Protein AF-A0A3G6N214-F1 (afdb_monomer)

Mean predicted aligned error: 7.94 Å

Foldseek 3Di:
DPVVVLVVLQVVLVVLVVVLVVLLVVLVVCCVPPVVPHPNVVSVVSVVVSVVCCVPPNRDPDPPPPD

Solvent-accessible surface area (backbone atoms only — not comparable to full-atom values): 3907 Å² total; per-residue (Å²): 135,69,64,66,60,55,52,49,50,46,51,51,49,52,53,50,50,52,53,51,49,52,51,36,54,50,22,54,49,24,51,74,78,42,50,93,76,33,52,45,71,62,39,52,51,52,50,54,53,50,50,52,48,45,70,74,72,35,73,72,78,74,80,74,77,83,124

Organism: NCBI:txid254

Radius of gyration: 16.36 Å; Cα contacts (8 Å, |Δi|>4): 37; chains: 1; bounding box: 42×24×45 Å

Structure (mmCIF, N/CA/C/O backbone):
data_AF-A0A3G6N214-F1
#
_entry.id   AF-A0A3G6N214-F1
#
loop_
_atom_site.group_PDB
_atom_site.id
_atom_site.type_symbol
_atom_site.label_atom_id
_atom_site.label_alt_id
_atom_site.label_comp_id
_atom_site.label_asym_id
_atom_site.label_entity_id
_atom_site.label_seq_id
_atom_site.pdbx_PDB_ins_code
_atom_site.Cartn_x
_atom_site.Cartn_y
_atom_site.Cartn_z
_atom_site.occupancy
_atom_site.B_iso_or_equiv
_atom_site.auth_seq_id
_atom_site.auth_comp_id
_atom_site.auth_asym_id
_atom_site.auth_atom_id
_atom_site.pdbx_PDB_model_num
ATOM 1 N N . MET A 1 1 ? -6.291 13.244 30.040 1.00 46.66 1 MET A N 1
ATOM 2 C CA . MET A 1 1 ? -5.320 12.927 28.966 1.00 46.66 1 MET A CA 1
ATOM 3 C C . MET A 1 1 ? -5.847 11.844 27.998 1.00 46.66 1 MET A C 1
ATOM 5 O O . MET A 1 1 ? -5.149 10.885 27.713 1.00 46.66 1 MET A O 1
ATOM 9 N N . LYS A 1 2 ? -7.085 11.966 27.479 1.00 50.12 2 LYS A N 1
ATOM 10 C CA . LYS A 1 2 ? -7.689 10.987 26.536 1.00 50.12 2 LYS A CA 1
ATOM 11 C C . LYS A 1 2 ? -7.734 11.484 25.078 1.00 50.12 2 LYS A C 1
ATOM 13 O O . LYS A 1 2 ? -7.840 10.685 24.157 1.00 50.12 2 LYS A O 1
ATOM 18 N N . THR A 1 3 ? -7.626 12.795 24.865 1.00 54.72 3 THR A N 1
ATOM 19 C CA . THR A 1 3 ? -7.705 13.449 23.548 1.00 54.72 3 THR A CA 1
ATOM 20 C C . THR A 1 3 ? -6.379 13.412 22.783 1.00 54.72 3 THR A C 1
ATOM 22 O O . THR A 1 3 ? -6.389 13.199 21.575 1.00 54.72 3 THR A O 1
ATOM 25 N N . THR A 1 4 ? -5.240 13.533 23.476 1.00 57.28 4 THR A N 1
ATOM 26 C CA . THR A 1 4 ? -3.896 13.504 22.867 1.00 57.28 4 THR A CA 1
ATOM 27 C C . THR A 1 4 ? -3.595 12.159 22.202 1.00 57.28 4 THR A C 1
ATOM 29 O O . THR A 1 4 ? -3.173 12.123 21.050 1.00 57.28 4 THR A O 1
ATOM 32 N N . 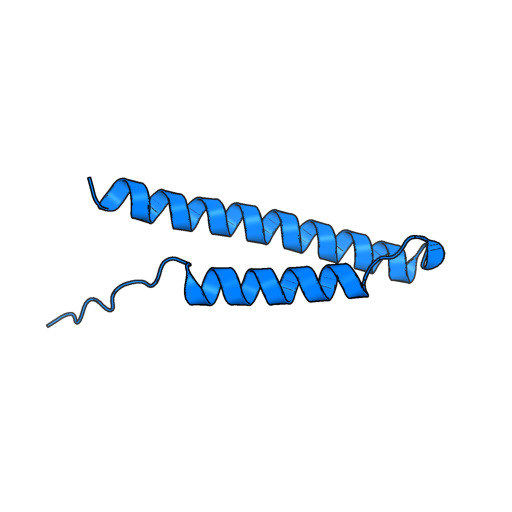LEU A 1 5 ? -3.911 11.049 22.883 1.00 56.38 5 LEU A N 1
ATOM 33 C CA . LEU A 1 5 ? -3.779 9.693 22.335 1.00 56.38 5 LEU A CA 1
ATOM 34 C C . LEU A 1 5 ? -4.659 9.504 21.091 1.00 56.38 5 LEU A C 1
ATOM 36 O O . LEU A 1 5 ? -4.178 9.018 20.073 1.00 56.38 5 LEU A O 1
ATOM 40 N N . LYS A 1 6 ? -5.923 9.953 21.136 1.00 60.03 6 LYS A N 1
ATOM 41 C CA . LYS A 1 6 ? -6.870 9.867 20.007 1.00 60.03 6 LYS A CA 1
ATOM 42 C C . LYS A 1 6 ? -6.320 10.529 18.733 1.00 60.03 6 LYS A C 1
ATOM 44 O O . LYS A 1 6 ? -6.472 9.969 17.650 1.00 60.03 6 LYS A O 1
ATOM 49 N N . ASN A 1 7 ? -5.667 11.685 18.867 1.00 62.50 7 ASN A N 1
ATOM 50 C CA . ASN A 1 7 ? -5.113 12.429 17.732 1.00 62.50 7 ASN A CA 1
ATOM 51 C C . ASN A 1 7 ? -3.828 11.791 17.177 1.00 62.50 7 ASN A C 1
ATOM 53 O O . ASN A 1 7 ? -3.595 11.808 15.971 1.00 62.50 7 ASN A O 1
ATOM 57 N N . GLN A 1 8 ? -3.022 11.179 18.048 1.00 64.75 8 GLN A N 1
ATOM 58 C CA . GLN A 1 8 ? -1.788 10.498 17.661 1.00 64.75 8 GLN A CA 1
ATOM 59 C C . GLN A 1 8 ? -2.066 9.259 16.796 1.00 64.75 8 GLN A C 1
ATOM 61 O O . GLN A 1 8 ? -1.406 9.078 15.778 1.00 64.75 8 GLN A O 1
ATOM 66 N N . TYR A 1 9 ? -3.085 8.456 17.128 1.00 67.81 9 TYR A N 1
ATOM 67 C CA . TYR A 1 9 ? -3.486 7.310 16.295 1.00 67.81 9 TYR A CA 1
ATOM 68 C C . TYR A 1 9 ? -3.988 7.735 14.908 1.00 67.81 9 TYR A C 1
ATOM 70 O O . TYR A 1 9 ? -3.659 7.095 13.913 1.00 67.81 9 TYR A O 1
ATOM 78 N N . ALA A 1 10 ? -4.751 8.828 14.817 1.00 71.00 10 ALA A N 1
ATOM 79 C CA . ALA A 1 10 ? -5.228 9.340 13.533 1.00 71.00 10 ALA A CA 1
ATOM 80 C C . ALA A 1 10 ? -4.067 9.806 12.633 1.00 71.00 10 ALA A C 1
ATOM 82 O O . ALA A 1 10 ? -4.023 9.458 11.454 1.00 71.00 10 ALA A O 1
ATOM 83 N N . TYR A 1 11 ? -3.100 10.528 13.203 1.00 79.25 11 TYR A N 1
ATOM 84 C CA . TYR A 1 11 ? -1.931 11.023 12.476 1.00 79.25 11 TYR A CA 1
ATOM 85 C C . TYR A 1 11 ? -0.986 9.895 12.031 1.00 79.25 11 TYR A C 1
ATOM 87 O O . TYR A 1 11 ? -0.562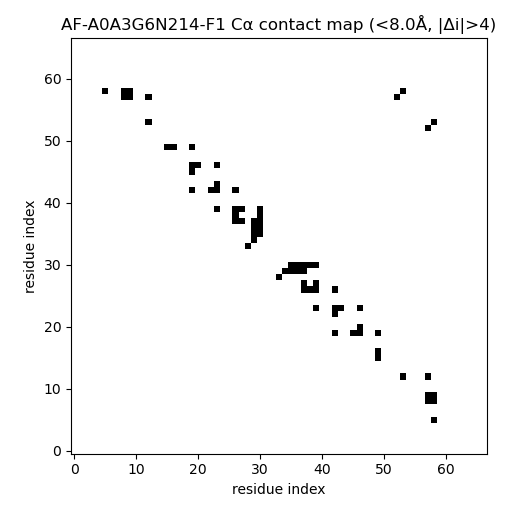 9.853 10.877 1.00 79.25 11 TYR A O 1
ATOM 95 N N . VAL A 1 12 ? -0.706 8.931 12.916 1.00 82.06 12 VAL A N 1
ATOM 96 C CA . VAL A 1 12 ? 0.131 7.764 12.589 1.00 82.06 12 VAL A CA 1
ATOM 97 C C . VAL A 1 12 ? -0.499 6.936 11.469 1.00 82.06 12 VAL A C 1
ATOM 99 O O . VAL A 1 12 ? 0.206 6.531 10.547 1.00 82.06 12 VAL A O 1
ATOM 102 N N . ASN A 1 13 ? -1.821 6.745 11.486 1.00 84.62 13 ASN A N 1
ATOM 103 C CA . ASN A 1 13 ? -2.515 6.03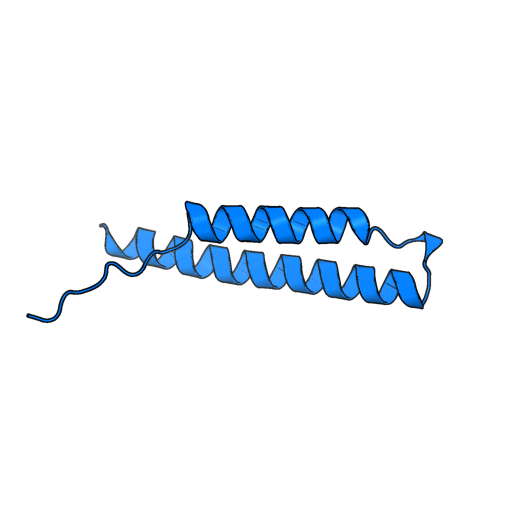2 10.415 1.00 84.62 13 ASN A CA 1
ATOM 104 C C . ASN A 1 13 ? -2.411 6.760 9.070 1.00 84.62 13 ASN A C 1
ATOM 106 O O . ASN A 1 13 ? -2.215 6.108 8.051 1.00 84.62 13 ASN A O 1
ATOM 110 N N . GLN A 1 14 ? -2.505 8.093 9.050 1.00 86.75 14 GLN A N 1
ATOM 111 C CA . GLN A 1 14 ? -2.327 8.872 7.820 1.00 86.75 14 GLN A CA 1
ATOM 112 C C . GLN A 1 14 ? -0.913 8.729 7.248 1.00 86.75 14 GLN A C 1
ATOM 114 O O . GLN A 1 14 ? -0.765 8.521 6.045 1.00 86.75 14 GLN A O 1
ATOM 119 N N . ILE A 1 15 ? 0.117 8.775 8.100 1.00 90.44 15 ILE A N 1
ATOM 120 C CA . ILE A 1 15 ? 1.503 8.536 7.673 1.00 90.44 15 ILE A CA 1
ATOM 121 C C . ILE A 1 15 ? 1.658 7.112 7.136 1.00 90.44 15 ILE A C 1
ATOM 123 O O . ILE A 1 15 ? 2.222 6.923 6.060 1.00 90.44 15 ILE A O 1
ATOM 127 N N . LEU A 1 16 ? 1.132 6.112 7.849 1.00 90.19 16 LEU A N 1
ATOM 128 C CA . LEU A 1 16 ? 1.209 4.714 7.431 1.00 90.19 16 LEU A CA 1
ATOM 129 C C . LEU A 1 16 ? 0.546 4.503 6.062 1.00 90.19 16 LEU A C 1
ATOM 131 O O . LEU A 1 16 ? 1.144 3.884 5.187 1.00 90.19 16 LEU A O 1
ATOM 135 N N . ILE A 1 17 ? -0.644 5.072 5.846 1.00 91.56 17 ILE A N 1
ATOM 136 C CA . ILE A 1 17 ? -1.343 5.019 4.555 1.00 91.56 17 ILE A CA 1
ATOM 137 C C . ILE A 1 17 ? -0.508 5.679 3.453 1.00 91.56 17 ILE A C 1
ATOM 139 O O . ILE A 1 17 ? -0.407 5.119 2.361 1.00 91.56 17 ILE A O 1
ATOM 143 N N . ALA A 1 18 ? 0.114 6.832 3.718 1.00 94.44 18 ALA A N 1
ATOM 144 C CA . ALA A 1 18 ? 0.946 7.523 2.733 1.00 94.44 18 ALA A CA 1
ATOM 145 C C . ALA A 1 18 ? 2.166 6.681 2.324 1.00 94.44 18 ALA A C 1
ATOM 147 O O . ALA A 1 18 ? 2.436 6.517 1.134 1.00 94.44 18 ALA A O 1
ATOM 148 N N . VAL A 1 19 ? 2.859 6.086 3.299 1.00 95.81 19 VAL A N 1
ATOM 149 C CA . VAL A 1 19 ? 4.015 5.209 3.057 1.00 95.81 19 VAL A CA 1
ATOM 150 C C . VAL A 1 19 ? 3.607 3.964 2.267 1.00 95.81 19 VAL A C 1
ATOM 152 O O . VAL A 1 19 ? 4.250 3.621 1.275 1.00 95.81 19 VAL A O 1
ATOM 155 N N . VAL A 1 20 ? 2.519 3.304 2.667 1.00 96.12 20 VAL A N 1
ATOM 156 C CA . VAL A 1 20 ? 2.019 2.095 1.997 1.00 96.12 20 VAL A CA 1
ATOM 157 C C . VAL A 1 20 ? 1.561 2.405 0.569 1.00 96.12 20 VAL A C 1
ATOM 159 O O . VAL A 1 20 ? 1.867 1.644 -0.345 1.00 96.12 20 VAL A O 1
ATOM 162 N N . SER A 1 21 ? 0.922 3.556 0.346 1.00 94.88 21 SER A N 1
ATOM 163 C CA . SER A 1 21 ? 0.516 4.005 -0.993 1.00 94.88 21 SER A CA 1
ATOM 164 C C . SER A 1 21 ? 1.719 4.290 -1.894 1.00 94.88 21 SER A C 1
ATOM 166 O O . SER A 1 21 ? 1.732 3.863 -3.046 1.00 94.88 21 SER A O 1
ATOM 168 N N . ALA A 1 22 ? 2.756 4.958 -1.376 1.00 96.75 22 ALA A N 1
ATOM 169 C CA . ALA A 1 22 ? 3.990 5.197 -2.124 1.00 96.75 22 ALA A CA 1
ATOM 170 C C . ALA A 1 22 ? 4.703 3.881 -2.480 1.00 96.75 22 ALA A C 1
ATOM 172 O O . ALA A 1 22 ? 5.160 3.708 -3.609 1.00 96.75 22 ALA A O 1
ATOM 173 N N . SER A 1 23 ? 4.744 2.928 -1.542 1.00 96.38 23 SER A N 1
ATOM 174 C CA . SER A 1 23 ? 5.300 1.593 -1.779 1.00 96.38 23 SER A CA 1
ATOM 175 C C . SER A 1 23 ? 4.533 0.839 -2.869 1.00 96.38 23 SER A C 1
ATOM 177 O O . SER A 1 23 ? 5.158 0.257 -3.758 1.00 96.38 23 SER A O 1
ATOM 179 N N . LEU A 1 24 ? 3.197 0.885 -2.848 1.00 97.31 24 LEU A N 1
ATOM 180 C CA . LEU A 1 24 ? 2.365 0.283 -3.890 1.00 97.31 24 LEU A CA 1
ATOM 181 C C . LEU A 1 24 ? 2.611 0.931 -5.251 1.00 97.31 24 LEU A C 1
ATOM 183 O O . LEU A 1 24 ? 2.862 0.219 -6.218 1.00 97.31 24 LEU A O 1
ATOM 187 N N . GLY A 1 25 ? 2.603 2.263 -5.323 1.00 96.12 25 GLY A N 1
ATOM 188 C CA . GLY A 1 25 ? 2.871 2.994 -6.562 1.00 96.12 25 GLY A CA 1
ATOM 189 C C . GLY A 1 25 ? 4.242 2.664 -7.158 1.00 96.12 25 GLY A C 1
ATOM 190 O O . GLY A 1 25 ? 4.347 2.430 -8.359 1.00 96.12 25 GLY A O 1
ATOM 191 N N . TYR A 1 26 ? 5.279 2.566 -6.321 1.00 96.75 26 TYR A N 1
ATOM 192 C CA . TYR A 1 26 ? 6.612 2.160 -6.765 1.00 96.75 26 TYR A CA 1
ATOM 193 C C . TYR A 1 26 ? 6.627 0.734 -7.324 1.00 96.75 26 TYR A C 1
ATOM 195 O O . TYR A 1 26 ? 7.179 0.510 -8.396 1.00 96.75 26 TYR A O 1
ATOM 203 N N . ASN A 1 27 ? 5.998 -0.227 -6.640 1.00 96.88 27 ASN A N 1
ATOM 204 C CA . ASN A 1 27 ? 5.955 -1.610 -7.122 1.00 96.88 27 ASN A CA 1
ATOM 205 C C . ASN A 1 27 ? 5.093 -1.760 -8.385 1.00 96.88 27 ASN A C 1
ATOM 207 O O . ASN A 1 27 ? 5.457 -2.531 -9.260 1.00 96.88 27 ASN A O 1
ATOM 211 N N . LEU A 1 28 ? 4.013 -0.986 -8.530 1.00 97.06 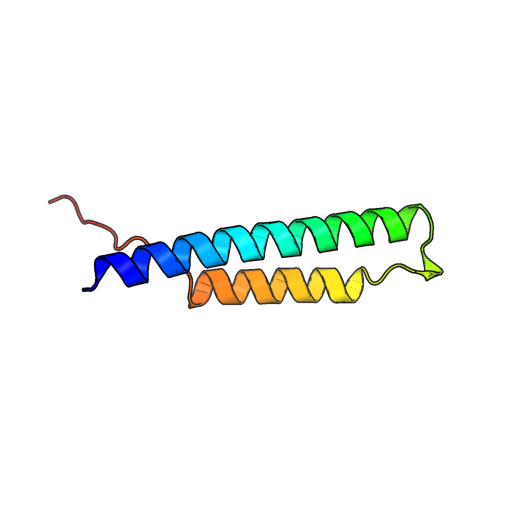28 LEU A N 1
ATOM 212 C CA . LEU A 1 28 ? 3.238 -0.922 -9.775 1.00 97.06 28 LEU A CA 1
ATOM 213 C C . LEU A 1 28 ? 4.070 -0.366 -10.935 1.00 97.06 28 LEU A C 1
ATOM 215 O O . LEU A 1 28 ? 4.020 -0.902 -12.036 1.00 97.06 28 LEU A O 1
ATOM 219 N N . TYR A 1 29 ? 4.853 0.688 -10.691 1.00 96.81 29 TYR A N 1
ATOM 220 C CA . TYR A 1 29 ? 5.772 1.220 -11.695 1.00 96.81 29 TYR A CA 1
ATOM 221 C C . TYR A 1 29 ? 6.830 0.183 -12.090 1.00 96.81 29 TYR A C 1
ATOM 223 O O . TYR A 1 29 ? 7.072 -0.024 -13.277 1.00 96.81 29 TYR A O 1
ATOM 231 N N . GLN A 1 30 ? 7.431 -0.496 -11.108 1.00 96.94 30 GLN A N 1
ATOM 232 C CA . GLN A 1 30 ? 8.400 -1.563 -11.363 1.00 96.94 30 GLN A CA 1
ATOM 233 C C . GLN A 1 30 ? 7.768 -2.710 -12.157 1.00 96.94 30 GLN A C 1
ATOM 235 O O . GLN A 1 30 ? 8.371 -3.145 -13.121 1.00 96.94 30 GLN A O 1
ATOM 240 N N . GLU A 1 31 ? 6.541 -3.139 -11.851 1.00 96.50 31 GLU A N 1
ATOM 241 C CA . GLU A 1 31 ? 5.848 -4.194 -12.613 1.00 96.50 31 GLU A CA 1
ATOM 242 C C . GLU A 1 31 ? 5.730 -3.863 -14.111 1.00 96.50 31 GLU A C 1
ATOM 244 O O . GLU A 1 31 ? 5.796 -4.751 -14.955 1.00 96.50 31 GLU A O 1
ATOM 249 N N . ILE A 1 32 ? 5.578 -2.578 -14.450 1.00 96.44 32 ILE A N 1
ATOM 250 C CA . ILE A 1 32 ? 5.445 -2.116 -15.837 1.00 96.44 32 ILE A CA 1
ATOM 251 C C . ILE A 1 32 ? 6.814 -1.929 -16.506 1.00 96.44 32 ILE A C 1
ATOM 253 O O . ILE A 1 32 ? 6.965 -2.251 -17.683 1.00 96.44 32 ILE A O 1
ATOM 257 N N . VAL A 1 33 ? 7.795 -1.365 -15.793 1.00 97.38 33 VAL A N 1
ATOM 258 C CA . VAL A 1 33 ? 9.067 -0.914 -16.389 1.00 97.38 33 VAL A CA 1
ATOM 259 C C . VAL A 1 33 ? 10.212 -1.915 -16.197 1.00 97.38 33 VAL A C 1
ATOM 261 O O . VAL A 1 33 ? 11.005 -2.107 -17.114 1.00 97.38 33 VAL A O 1
ATOM 264 N N . HIS A 1 34 ? 10.296 -2.556 -15.031 1.00 94.94 34 HIS A N 1
ATOM 265 C CA . HIS A 1 34 ? 11.333 -3.523 -14.644 1.00 94.94 34 HIS A CA 1
ATOM 266 C C . HIS A 1 34 ? 10.720 -4.651 -13.788 1.00 94.94 34 HIS A C 1
ATOM 268 O O . HIS A 1 34 ? 10.947 -4.705 -12.569 1.00 94.94 34 HIS A O 1
ATOM 274 N N . PR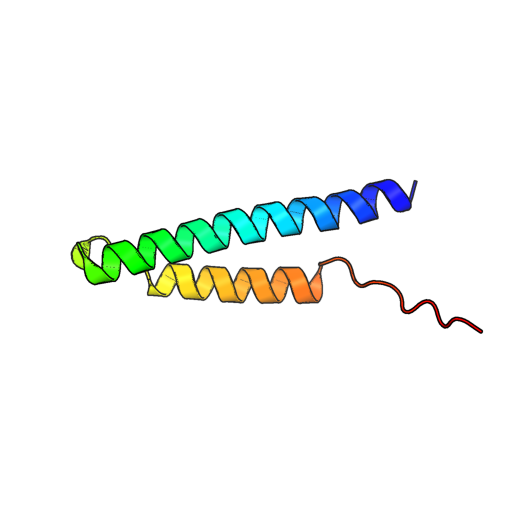O A 1 35 ? 9.889 -5.525 -14.387 1.00 90.94 35 PRO A N 1
ATOM 275 C CA . PRO A 1 35 ? 9.104 -6.518 -13.653 1.00 90.94 35 PRO A CA 1
ATOM 276 C C . PRO A 1 35 ? 9.959 -7.453 -12.787 1.00 90.94 35 PRO A C 1
ATOM 278 O O . PRO A 1 35 ? 9.515 -7.881 -11.726 1.00 90.94 35 PRO A O 1
ATOM 281 N N . GLU A 1 36 ? 11.215 -7.705 -13.162 1.00 92.62 36 GLU A N 1
ATOM 282 C CA . GLU A 1 36 ? 12.182 -8.495 -12.393 1.00 92.62 36 GLU A CA 1
ATOM 283 C C . GLU A 1 36 ? 12.484 -7.935 -10.991 1.00 92.62 36 GLU A C 1
ATOM 285 O O . GLU A 1 36 ? 12.873 -8.681 -10.090 1.00 92.62 36 GLU A O 1
ATOM 290 N N . ASN A 1 37 ? 12.278 -6.632 -10.787 1.00 92.12 37 ASN A N 1
ATOM 291 C CA . ASN A 1 37 ? 12.491 -5.953 -9.510 1.00 92.12 37 ASN A CA 1
ATOM 292 C C . ASN A 1 37 ? 11.187 -5.754 -8.726 1.00 92.12 37 ASN A C 1
ATOM 294 O O . ASN A 1 37 ? 11.220 -5.352 -7.556 1.00 92.12 37 ASN A O 1
ATOM 298 N N . SER A 1 38 ? 10.039 -6.013 -9.356 1.00 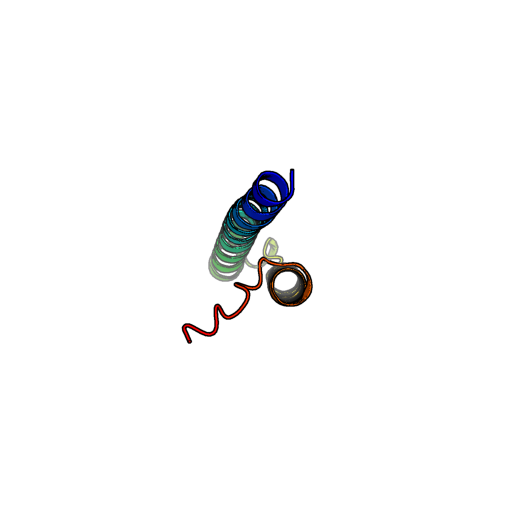92.31 38 SER A N 1
ATOM 299 C CA . SER A 1 38 ? 8.733 -5.793 -8.752 1.00 92.31 38 SER A CA 1
ATOM 300 C C . SER A 1 38 ? 8.451 -6.795 -7.638 1.00 92.31 38 SER A C 1
ATOM 302 O O . SER A 1 38 ? 8.662 -8.002 -7.752 1.00 92.31 38 SER A O 1
ATOM 304 N N . ARG A 1 39 ? 7.915 -6.284 -6.529 1.00 95.56 39 ARG A N 1
ATOM 305 C CA . ARG A 1 39 ? 7.376 -7.084 -5.424 1.00 95.56 39 ARG A CA 1
ATOM 306 C C . ARG A 1 39 ? 5.892 -6.791 -5.234 1.00 95.56 39 ARG A C 1
ATOM 308 O O . ARG A 1 39 ? 5.417 -6.685 -4.100 1.00 95.56 39 ARG A O 1
ATOM 315 N N . LEU A 1 40 ? 5.154 -6.665 -6.339 1.00 93.31 40 LEU A N 1
ATOM 316 C CA . LEU A 1 40 ? 3.748 -6.262 -6.345 1.00 93.31 40 LEU A CA 1
ATOM 317 C C . LEU A 1 40 ? 2.875 -7.115 -5.414 1.00 93.31 40 LEU A C 1
ATOM 319 O O . LEU A 1 40 ? 2.134 -6.564 -4.604 1.00 93.31 40 LEU A O 1
ATOM 323 N N . THR A 1 41 ? 3.028 -8.441 -5.440 1.00 94.56 41 THR A N 1
ATOM 324 C CA . THR A 1 41 ? 2.283 -9.355 -4.554 1.00 94.56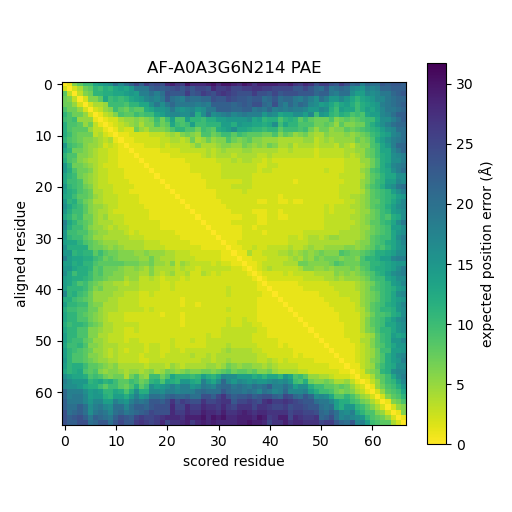 41 THR A CA 1
ATOM 325 C C . THR A 1 41 ? 2.477 -9.019 -3.073 1.00 94.56 41 THR A C 1
ATOM 327 O O . THR A 1 41 ? 1.508 -8.939 -2.320 1.00 94.56 41 THR A O 1
ATOM 330 N N . LEU A 1 42 ? 3.720 -8.764 -2.647 1.00 94.62 42 LEU A N 1
ATOM 331 C CA . LEU A 1 42 ? 4.017 -8.379 -1.263 1.00 94.62 42 LEU A CA 1
ATOM 332 C C . LEU A 1 42 ? 3.434 -7.004 -0.926 1.00 94.62 42 LEU A C 1
ATOM 334 O O . LEU A 1 42 ? 2.931 -6.802 0.177 1.00 94.62 42 LEU A O 1
ATOM 338 N N . SER A 1 43 ? 3.470 -6.072 -1.878 1.00 96.06 43 SER A N 1
ATOM 339 C CA . SER A 1 43 ? 2.891 -4.743 -1.701 1.00 96.06 43 SER A CA 1
ATOM 340 C C . SER A 1 43 ? 1.367 -4.795 -1.530 1.00 96.06 43 SER A C 1
ATOM 342 O O . SER A 1 43 ? 0.825 -4.149 -0.636 1.00 96.06 43 SER A O 1
ATOM 344 N N . ILE A 1 44 ? 0.671 -5.644 -2.294 1.00 96.50 44 ILE A N 1
ATOM 345 C CA . ILE A 1 44 ? -0.774 -5.870 -2.140 1.00 96.50 44 ILE A CA 1
ATOM 346 C C . ILE A 1 44 ? -1.090 -6.465 -0.760 1.00 96.50 44 ILE A C 1
ATOM 348 O O . ILE A 1 44 ? -2.000 -5.988 -0.081 1.00 96.50 44 ILE A O 1
ATOM 352 N N . ILE A 1 45 ? -0.317 -7.457 -0.300 1.00 97.25 45 ILE A N 1
ATOM 353 C CA . ILE A 1 45 ? -0.477 -8.022 1.051 1.00 97.25 45 ILE A CA 1
ATOM 354 C C . ILE A 1 45 ? -0.311 -6.928 2.115 1.00 97.25 45 ILE A C 1
ATOM 356 O O . ILE A 1 45 ? -1.111 -6.845 3.048 1.00 97.25 45 ILE A O 1
ATOM 360 N N . LEU A 1 46 ? 0.686 -6.052 1.963 1.00 96.12 46 LEU A N 1
ATOM 361 C CA . LEU A 1 46 ? 0.919 -4.940 2.884 1.00 96.12 46 LEU A CA 1
ATOM 362 C C . LEU A 1 46 ? -0.266 -3.961 2.929 1.00 96.12 46 LEU A C 1
ATOM 364 O O . LEU A 1 46 ? -0.643 -3.508 4.012 1.00 96.12 46 LEU A O 1
ATOM 368 N N . VAL A 1 47 ? -0.885 -3.665 1.783 1.00 95.75 47 VAL A N 1
ATOM 369 C CA . VAL A 1 47 ? -2.091 -2.822 1.701 1.00 95.75 47 VAL A CA 1
ATOM 370 C C . VAL A 1 47 ? -3.249 -3.458 2.466 1.00 95.75 47 VAL A C 1
ATOM 372 O O . VAL A 1 47 ? -3.882 -2.785 3.279 1.00 95.75 47 VAL A O 1
ATOM 375 N N . VAL A 1 48 ? -3.494 -4.756 2.268 1.00 96.25 48 VAL A N 1
ATOM 376 C CA . VAL A 1 48 ? -4.560 -5.490 2.970 1.00 96.25 48 VAL A CA 1
ATOM 377 C C . VAL A 1 48 ? -4.328 -5.490 4.482 1.00 96.25 48 VAL A C 1
ATOM 379 O O . VAL A 1 48 ? -5.244 -5.193 5.248 1.00 96.25 48 VAL A O 1
ATOM 382 N N . LEU A 1 49 ? -3.100 -5.759 4.932 1.00 94.19 49 LEU A N 1
ATOM 383 C CA . LEU A 1 49 ? -2.759 -5.707 6.356 1.00 94.19 49 LEU A CA 1
ATOM 384 C C . LEU A 1 49 ? -2.962 -4.305 6.936 1.00 94.19 49 LEU A C 1
ATOM 386 O O . LEU A 1 49 ? -3.519 -4.159 8.023 1.00 94.19 49 LEU A O 1
ATOM 390 N N . THR A 1 50 ? -2.559 -3.271 6.198 1.00 92.62 50 THR A N 1
ATOM 391 C CA . THR A 1 50 ? -2.744 -1.872 6.604 1.00 92.62 50 THR A CA 1
ATOM 392 C C . THR A 1 50 ? -4.223 -1.524 6.719 1.00 92.62 50 THR A C 1
ATOM 394 O O . THR A 1 50 ? -4.623 -0.900 7.700 1.00 92.62 50 THR A O 1
ATOM 397 N N . TYR A 1 51 ? -5.050 -1.982 5.776 1.00 90.62 51 TYR A N 1
ATOM 398 C CA . TYR A 1 51 ? -6.500 -1.817 5.831 1.00 90.62 51 TYR A CA 1
ATOM 399 C C . TYR A 1 51 ? -7.090 -2.449 7.098 1.00 90.62 51 TYR A C 1
ATOM 401 O O . TYR A 1 51 ? -7.751 -1.754 7.867 1.00 90.62 51 TYR A O 1
ATOM 409 N N . ILE A 1 52 ? -6.773 -3.720 7.376 1.00 91.31 52 ILE A N 1
ATOM 410 C CA . ILE A 1 52 ? -7.258 -4.432 8.571 1.00 91.31 52 ILE A CA 1
ATOM 411 C C . ILE A 1 52 ? -6.813 -3.713 9.853 1.00 91.31 52 ILE A C 1
ATOM 413 O O . ILE A 1 52 ? -7.593 -3.562 10.796 1.00 91.31 52 ILE A O 1
ATOM 417 N N . MET A 1 53 ? -5.563 -3.247 9.904 1.00 87.31 53 MET A N 1
ATOM 418 C CA . MET A 1 53 ? -5.032 -2.522 11.060 1.00 87.31 53 MET A CA 1
ATOM 419 C C . MET A 1 53 ? -5.757 -1.191 11.280 1.00 87.31 53 MET A C 1
ATOM 421 O O . MET A 1 53 ? -6.129 -0.880 12.412 1.00 87.31 53 MET A O 1
ATOM 425 N N . VAL A 1 54 ? -6.003 -0.421 10.219 1.00 85.62 54 VAL A N 1
ATOM 426 C CA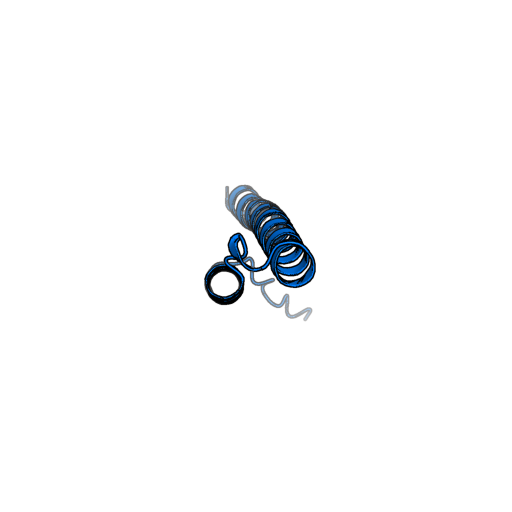 . VAL A 1 54 ? -6.742 0.847 10.300 1.00 85.62 54 VAL A CA 1
ATOM 427 C C . VAL A 1 54 ? -8.214 0.609 10.646 1.00 85.62 54 VAL A C 1
ATOM 429 O O . VAL A 1 54 ? -8.774 1.355 11.442 1.00 85.62 54 VAL A O 1
ATOM 432 N N . GLU A 1 55 ? -8.844 -0.445 10.135 1.00 84.31 55 GLU A N 1
ATOM 433 C CA . GLU A 1 55 ? -10.232 -0.785 10.467 1.00 84.31 55 GLU A CA 1
ATOM 434 C C . GLU A 1 55 ? -10.386 -1.206 11.940 1.00 84.31 55 GLU A C 1
ATOM 436 O O . GLU A 1 55 ? -11.314 -0.785 12.646 1.00 84.31 55 GLU A O 1
ATOM 441 N N . LYS A 1 56 ? -9.460 -2.040 12.425 1.00 82.81 56 LYS A N 1
ATOM 442 C CA . LYS A 1 56 ? -9.525 -2.622 13.767 1.00 82.81 56 LYS A CA 1
ATOM 443 C C . LYS A 1 56 ? -9.039 -1.666 14.852 1.00 82.81 56 LYS A C 1
ATOM 445 O O . LYS A 1 56 ? -9.674 -1.576 15.903 1.00 82.81 56 LYS A O 1
ATOM 450 N N . TYR A 1 57 ? -7.933 -0.968 14.602 1.00 78.06 57 TYR A N 1
ATOM 451 C CA . TYR A 1 57 ? -7.229 -0.140 15.587 1.00 78.06 57 TYR A CA 1
ATOM 452 C C . TYR A 1 57 ? -7.258 1.352 15.264 1.00 78.06 57 TYR A C 1
ATOM 454 O O . TYR A 1 57 ? -6.849 2.166 16.092 1.00 78.06 57 TYR A O 1
ATOM 462 N N . GLY A 1 58 ? -7.722 1.734 14.075 1.00 71.00 58 GLY A N 1
ATOM 463 C CA . GLY A 1 58 ? -7.838 3.134 13.717 1.00 71.00 58 GLY A CA 1
ATOM 464 C C . GLY A 1 58 ? -8.933 3.858 14.480 1.00 71.00 58 GLY A C 1
ATOM 465 O O . GLY A 1 58 ? -9.813 3.273 15.116 1.00 71.00 58 GLY A O 1
ATOM 466 N N . TYR A 1 59 ? -8.840 5.183 14.429 1.00 68.25 59 TYR A N 1
ATOM 467 C CA . TYR A 1 59 ? -9.780 6.067 15.092 1.00 68.25 59 TYR A CA 1
ATOM 468 C C . TYR A 1 59 ? -11.200 5.813 14.576 1.00 68.25 59 TYR A C 1
ATOM 470 O O . TYR A 1 59 ? -11.550 6.198 13.462 1.00 68.25 59 TYR A O 1
ATOM 478 N N . LYS A 1 60 ? -12.042 5.201 15.411 1.00 67.88 60 LYS A N 1
ATOM 479 C CA . LYS A 1 60 ? -13.486 5.169 15.187 1.00 67.88 60 LYS A CA 1
ATOM 480 C C . LYS A 1 60 ? -14.044 6.481 15.734 1.00 67.88 60 LYS A C 1
ATOM 482 O O . LYS A 1 60 ? -13.939 6.707 16.945 1.00 67.88 60 LYS A O 1
ATOM 487 N N . PRO A 1 61 ? -14.607 7.378 14.903 1.00 58.81 61 PRO A N 1
ATOM 488 C CA . PRO A 1 61 ? -15.403 8.460 15.449 1.00 58.81 61 PRO A CA 1
ATOM 489 C C . PRO A 1 61 ? -16.536 7.801 16.234 1.00 58.81 61 PRO A C 1
ATOM 491 O O . PRO A 1 61 ? -17.379 7.115 15.659 1.00 58.81 61 PRO A O 1
ATOM 494 N N . GLU A 1 62 ? -16.528 7.945 17.562 1.00 59.53 62 GLU A N 1
ATOM 495 C CA . GLU A 1 62 ? -17.721 7.669 18.357 1.00 59.53 62 GLU A CA 1
ATOM 496 C C . GLU A 1 62 ? -18.851 8.429 17.676 1.00 59.53 62 GLU A C 1
ATOM 498 O O . GLU A 1 62 ? -18.760 9.652 17.520 1.00 59.53 62 GLU A O 1
ATOM 503 N N . LYS A 1 63 ? -19.878 7.705 17.216 1.00 51.75 63 LYS A N 1
ATOM 504 C CA . LYS A 1 63 ? -21.141 8.312 16.810 1.00 51.75 63 LYS A CA 1
ATOM 505 C C . LYS A 1 63 ? -21.579 9.177 17.987 1.00 51.75 63 LYS A C 1
ATOM 507 O O . LYS A 1 63 ? -22.127 8.668 18.961 1.00 51.75 63 LYS A O 1
ATOM 512 N N . LYS A 1 64 ? -21.326 10.485 17.917 1.00 51.34 64 LYS A N 1
ATOM 513 C CA . LYS A 1 64 ? -22.075 11.448 18.709 1.00 51.34 64 LYS A CA 1
ATOM 514 C C . LYS A 1 64 ? -23.498 11.307 18.199 1.00 51.34 64 LYS A C 1
ATOM 516 O O . LYS A 1 64 ? -23.829 11.830 17.139 1.00 51.34 64 LYS A O 1
ATOM 521 N N . ILE A 1 65 ? -24.301 10.527 18.915 1.00 54.94 65 ILE A N 1
ATOM 522 C CA . ILE A 1 65 ? -25.750 10.635 18.852 1.00 54.94 65 ILE A CA 1
ATOM 523 C C . ILE A 1 65 ? -26.014 12.079 19.279 1.00 54.94 65 ILE A C 1
ATOM 525 O O . ILE A 1 65 ? -25.913 12.406 20.460 1.00 54.94 65 ILE A O 1
ATOM 529 N N . GLN A 1 66 ? -26.191 12.965 18.300 1.00 46.09 66 GLN A N 1
ATOM 530 C CA . GLN A 1 66 ? -26.772 14.277 18.539 1.00 46.09 66 GLN A CA 1
ATOM 531 C C . GLN A 1 66 ? -28.221 13.984 18.919 1.00 46.09 66 GLN A C 1
ATOM 533 O O . GLN A 1 66 ? -29.000 13.529 18.0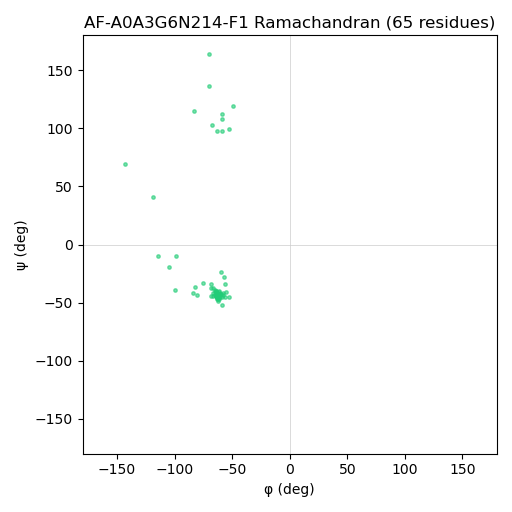83 1.00 46.09 66 GLN A O 1
ATOM 538 N N . LYS A 1 67 ? -28.493 14.075 20.219 1.00 37.16 67 LYS A N 1
ATOM 539 C CA . LYS A 1 67 ? -29.836 14.083 20.783 1.00 37.16 67 LYS A CA 1
ATOM 540 C C . LYS A 1 67 ? -30.345 15.514 20.768 1.00 37.16 67 LYS A C 1
ATOM 542 O O . LYS A 1 67 ? -29.505 16.403 21.041 1.00 37.16 67 LYS A O 1
#

Sequence (67 aa):
MKTTLKNQYAYVNQILIAVVSASLGYNLYQEIVHPENSRLTLSIILVVLTYIMVEKYGYKPEKKIQK

Secondary structure (DSSP, 8-state):
--HHHHHHHHHHHHHHHHHHHHHHHHHHHHHHH-GGG--HHHHHHHHHHHHHHHHHHS---------

pLDDT: mean 82.26, std 17.15, range [37.16, 97.38]